Protein AF-A0A935FP19-F1 (afdb_monomer_lite)

Secondary structure (DSSP, 8-state):
-EE-TTHHHHTBEEEEEEE-TTS-EEEEEEEE-SSTT--BTSSEEEEESSSSSSS-EEEEEETTHHHHT-EEEEE----

Foldseek 3Di:
DAWDQPPPQRQIKDFDWDQDPVRDTDGPDIDTHDDHNQSKQVDKDWPQQPVPPPDIKIKIWRQPPPNRPIDIDIGHDDD

Radi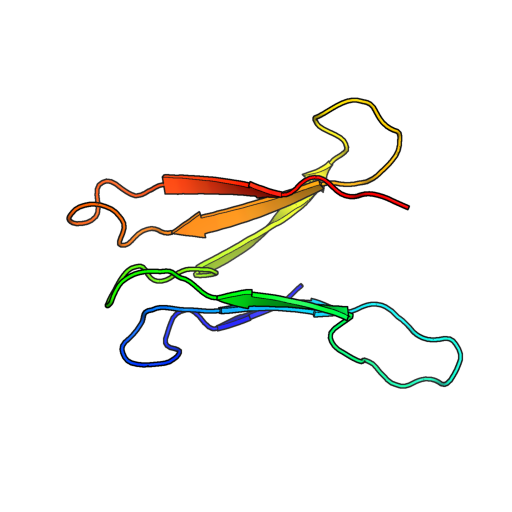us of gyration: 13.33 Å; chains: 1; bounding box: 40×24×30 Å

Structure (mmCIF, N/CA/C/O backbone):
data_AF-A0A935FP19-F1
#
_entry.id   AF-A0A935FP19-F1
#
loop_
_atom_site.group_PDB
_atom_site.id
_atom_site.type_symbol
_atom_site.label_atom_id
_atom_site.label_alt_id
_atom_site.label_comp_id
_atom_site.label_asym_id
_atom_site.label_entity_id
_atom_site.label_seq_id
_atom_site.pdbx_PDB_ins_code
_atom_site.Cartn_x
_atom_site.Cartn_y
_atom_site.Cartn_z
_atom_site.occupancy
_atom_site.B_iso_or_equiv
_atom_site.auth_seq_id
_atom_site.auth_comp_id
_atom_site.auth_asym_id
_atom_site.auth_atom_id
_atom_site.pdbx_PDB_model_num
ATOM 1 N N . MET A 1 1 ? -8.006 -5.334 4.780 1.00 91.56 1 MET A N 1
ATOM 2 C CA . MET A 1 1 ? -7.104 -4.714 3.782 1.00 91.56 1 MET A CA 1
ATOM 3 C C . MET A 1 1 ? -6.316 -5.800 3.068 1.00 91.56 1 MET A C 1
ATOM 5 O O . MET A 1 1 ? -5.800 -6.686 3.739 1.00 91.56 1 MET A O 1
ATOM 9 N N . VAL A 1 2 ? -6.241 -5.762 1.738 1.00 95.38 2 VAL A N 1
ATOM 10 C CA . VAL A 1 2 ? -5.543 -6.768 0.920 1.00 95.38 2 VAL A CA 1
ATOM 11 C C . VAL A 1 2 ? -4.760 -6.078 -0.194 1.00 95.38 2 VAL A C 1
ATOM 13 O O . VAL A 1 2 ? -5.276 -5.177 -0.849 1.00 95.38 2 VAL A O 1
ATOM 16 N N . GLY A 1 3 ? -3.524 -6.516 -0.426 1.00 96.94 3 GLY A N 1
ATOM 17 C CA . GLY A 1 3 ? -2.678 -6.057 -1.525 1.00 96.94 3 GLY A CA 1
ATOM 18 C C . GLY A 1 3 ? -2.646 -7.034 -2.702 1.00 96.94 3 GLY A C 1
ATOM 19 O O . GLY A 1 3 ? -2.665 -8.248 -2.512 1.00 96.94 3 GLY A O 1
ATOM 20 N N . ALA A 1 4 ? -2.545 -6.511 -3.920 1.00 98.19 4 ALA A N 1
ATOM 21 C CA . ALA A 1 4 ? -2.333 -7.264 -5.155 1.00 98.19 4 ALA A CA 1
ATOM 22 C C . ALA A 1 4 ? -1.190 -6.628 -5.977 1.00 98.19 4 ALA A C 1
ATOM 24 O O . ALA A 1 4 ? -1.424 -6.096 -7.065 1.00 98.19 4 ALA A O 1
ATOM 25 N N . PRO A 1 5 ? 0.062 -6.670 -5.478 1.00 98.00 5 PRO A N 1
ATOM 26 C CA . PRO A 1 5 ? 1.188 -5.919 -6.048 1.00 98.00 5 PRO A CA 1
ATOM 27 C C . PRO A 1 5 ? 1.589 -6.355 -7.462 1.00 98.00 5 PRO A C 1
ATOM 29 O O . PRO A 1 5 ? 2.214 -5.588 -8.182 1.00 98.00 5 PRO A O 1
ATOM 32 N N . SER A 1 6 ? 1.227 -7.567 -7.888 1.00 98.19 6 SER A N 1
ATOM 33 C CA . SER A 1 6 ? 1.535 -8.083 -9.230 1.00 98.19 6 SER A CA 1
ATOM 34 C C . SER A 1 6 ? 0.470 -7.749 -10.284 1.00 98.19 6 SER A C 1
ATOM 36 O O . SER A 1 6 ? 0.615 -8.152 -11.437 1.00 98.19 6 SER A O 1
AT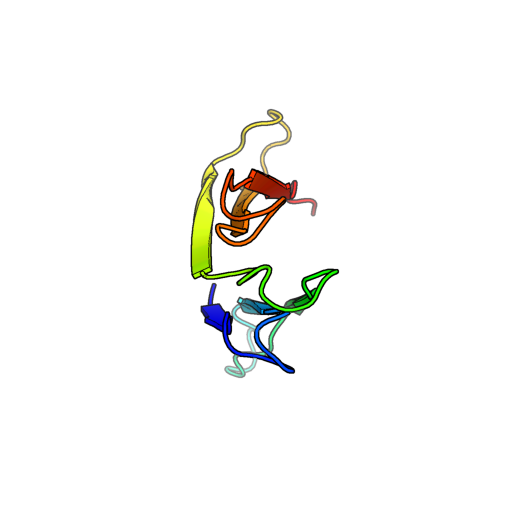OM 38 N N . PHE A 1 7 ? -0.601 -7.031 -9.920 1.00 98.19 7 PHE A N 1
ATOM 39 C CA . PHE A 1 7 ? -1.673 -6.661 -10.847 1.00 98.19 7 PHE A CA 1
ATOM 40 C C . PHE A 1 7 ? -1.141 -5.852 -12.039 1.00 98.19 7 PHE A C 1
ATOM 42 O O . PHE A 1 7 ? -0.382 -4.907 -11.838 1.00 98.19 7 PHE A O 1
ATOM 49 N N . ASN A 1 8 ? -1.585 -6.221 -13.250 1.00 97.62 8 ASN A N 1
ATOM 50 C CA . ASN A 1 8 ? -1.302 -5.551 -14.524 1.00 97.62 8 ASN A CA 1
ATOM 51 C C . ASN A 1 8 ? 0.170 -5.134 -14.676 1.00 97.62 8 ASN A C 1
ATOM 53 O O . ASN A 1 8 ? 0.510 -3.971 -14.495 1.00 97.62 8 ASN A O 1
ATOM 57 N N . SER A 1 9 ? 1.055 -6.094 -14.966 1.00 97.62 9 SER A N 1
ATOM 58 C CA . SER A 1 9 ? 2.497 -5.829 -15.111 1.00 97.62 9 SER A CA 1
ATOM 59 C C . SER A 1 9 ? 3.112 -5.142 -13.881 1.00 97.62 9 SER A C 1
ATOM 61 O O . SER A 1 9 ? 3.918 -4.217 -13.988 1.00 97.62 9 SER A O 1
ATOM 63 N N . ALA A 1 10 ? 2.701 -5.608 -12.696 1.00 97.94 10 ALA A N 1
ATOM 64 C CA . ALA A 1 10 ? 3.156 -5.112 -11.401 1.00 97.94 10 ALA A CA 1
ATOM 65 C C . ALA A 1 10 ? 2.926 -3.608 -11.163 1.00 97.94 10 ALA A C 1
ATOM 67 O O . ALA A 1 10 ? 3.604 -3.008 -10.330 1.00 97.94 10 ALA A O 1
ATOM 68 N N . THR A 1 11 ? 1.943 -3.005 -11.839 1.00 98.06 11 THR A N 1
ATOM 69 C CA . THR A 1 11 ? 1.417 -1.697 -11.436 1.00 98.06 11 THR A CA 1
ATOM 70 C C . THR A 1 11 ? 0.845 -1.751 -10.021 1.00 98.06 11 THR A C 1
ATOM 72 O O . THR A 1 11 ? 1.103 -0.865 -9.212 1.00 98.06 11 THR A O 1
ATOM 75 N N . GLY A 1 12 ? 0.168 -2.850 -9.679 1.00 98.38 12 GLY A N 1
ATOM 76 C CA . GLY A 1 12 ? -0.274 -3.137 -8.317 1.00 98.38 12 GLY A CA 1
ATOM 77 C C . GLY A 1 12 ? -1.638 -2.544 -7.954 1.00 98.38 12 GLY A C 1
ATOM 78 O O . GLY A 1 12 ? -2.133 -1.608 -8.584 1.00 98.38 12 GLY A O 1
ATOM 79 N N . LYS A 1 13 ? -2.273 -3.136 -6.939 1.00 98.00 13 LYS A N 1
ATOM 80 C CA . LYS A 1 13 ? -3.576 -2.732 -6.388 1.00 98.00 13 LYS A CA 1
ATOM 81 C C . LYS A 1 13 ? -3.634 -2.938 -4.877 1.00 98.00 13 LYS A C 1
ATOM 83 O O . LYS A 1 13 ? -2.940 -3.801 -4.343 1.00 98.00 13 LYS A O 1
ATOM 88 N N . ALA A 1 14 ? -4.518 -2.203 -4.213 1.00 97.56 14 ALA A N 1
ATOM 89 C CA . ALA A 1 14 ? -4.911 -2.420 -2.827 1.00 97.56 14 ALA A CA 1
ATOM 90 C C . ALA A 1 14 ? -6.437 -2.342 -2.687 1.00 97.56 14 ALA A C 1
ATOM 92 O O . ALA A 1 14 ? -7.090 -1.555 -3.370 1.00 97.56 14 ALA A O 1
ATOM 93 N N . TYR A 1 15 ? -6.981 -3.158 -1.791 1.00 95.25 15 TYR A N 1
ATOM 94 C CA . TYR A 1 15 ? -8.406 -3.261 -1.503 1.00 95.25 15 TYR A CA 1
ATOM 95 C C . TYR A 1 15 ? -8.644 -3.086 -0.003 1.00 95.25 15 TYR A C 1
ATOM 97 O O . TYR A 1 15 ? -8.009 -3.761 0.822 1.00 95.25 15 TYR A O 1
ATOM 105 N N . ILE A 1 16 ? -9.580 -2.217 0.354 1.00 91.25 16 ILE A N 1
ATOM 106 C CA . ILE A 1 16 ? -10.120 -2.095 1.709 1.00 91.25 16 ILE A CA 1
ATOM 107 C C . ILE A 1 16 ? -11.514 -2.709 1.678 1.00 91.25 16 ILE A C 1
ATOM 109 O O . ILE A 1 16 ? -12.311 -2.396 0.801 1.00 91.25 16 ILE A O 1
ATOM 113 N N . TYR A 1 17 ? -11.753 -3.649 2.586 1.00 88.19 17 TYR A N 1
ATOM 114 C CA . TYR A 1 17 ? -13.022 -4.354 2.704 1.00 88.19 17 TYR A CA 1
ATOM 115 C C . TYR A 1 17 ? -13.660 -3.919 4.004 1.00 88.19 17 TYR A C 1
ATOM 117 O O . TYR A 1 17 ? -13.005 -4.034 5.044 1.00 88.19 17 TYR A O 1
ATOM 125 N N . ASP A 1 18 ? -14.919 -3.520 3.915 1.00 78.50 18 ASP A N 1
ATOM 126 C CA . ASP A 1 18 ? -15.759 -3.282 5.074 1.00 78.50 18 ASP A CA 1
ATOM 1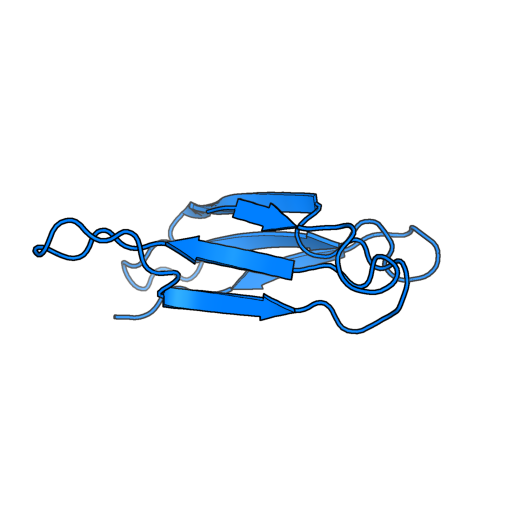27 C C . ASP A 1 18 ? -16.726 -4.436 5.269 1.00 78.50 18 ASP A C 1
ATOM 129 O O . ASP A 1 18 ? -17.146 -5.119 4.327 1.00 78.50 18 ASP A O 1
ATOM 133 N N . TYR A 1 19 ? -17.059 -4.671 6.533 1.00 71.19 19 TYR A N 1
ATOM 134 C CA . TYR A 1 19 ? -18.080 -5.637 6.880 1.00 71.19 19 TYR A CA 1
ATOM 135 C C . TYR A 1 19 ? -19.449 -4.993 6.688 1.00 71.19 19 TYR A C 1
ATOM 137 O O . TYR A 1 19 ? -19.882 -4.172 7.499 1.00 71.19 19 TYR A O 1
ATOM 145 N N . LYS A 1 20 ? -20.141 -5.378 5.615 1.00 69.38 20 LYS A N 1
ATOM 146 C CA . LYS A 1 20 ? -21.546 -5.024 5.436 1.00 69.38 20 LYS A CA 1
ATOM 147 C C . LYS A 1 20 ? -22.410 -5.956 6.284 1.00 69.38 20 LYS A C 1
ATOM 149 O O . LYS A 1 20 ? -22.109 -7.134 6.476 1.00 69.38 20 LYS A O 1
ATOM 154 N N . THR A 1 21 ? -23.481 -5.407 6.849 1.00 71.38 21 THR A N 1
ATOM 155 C CA . THR A 1 21 ? -24.384 -6.106 7.781 1.00 71.38 21 THR A CA 1
ATOM 156 C C . THR A 1 21 ? -25.141 -7.278 7.149 1.00 71.38 21 THR A C 1
ATOM 158 O O . THR A 1 21 ? -25.714 -8.087 7.876 1.00 71.38 21 THR A O 1
ATOM 161 N N . ASP A 1 22 ? -25.118 -7.396 5.822 1.00 78.25 22 ASP A N 1
ATOM 162 C CA . ASP A 1 22 ? -25.700 -8.486 5.033 1.00 78.25 22 ASP A CA 1
ATOM 163 C C . ASP A 1 22 ? -24.785 -9.720 4.900 1.00 78.25 22 ASP A C 1
ATOM 165 O O . ASP A 1 22 ? -25.211 -10.742 4.362 1.00 78.25 22 ASP A O 1
ATOM 169 N N . GLY A 1 23 ? -23.565 -9.671 5.445 1.00 73.06 23 GLY A N 1
ATOM 170 C CA . GLY A 1 23 ? -22.631 -10.797 5.456 1.00 73.06 23 GLY A CA 1
ATOM 171 C C . GLY A 1 23 ? -21.779 -10.924 4.191 1.00 73.06 23 GLY A C 1
ATOM 172 O O . GLY A 1 23 ? -20.986 -11.864 4.098 1.00 73.06 23 GLY A O 1
ATOM 173 N N . GLU A 1 24 ? -21.884 -9.988 3.243 1.00 81.19 24 GLU A N 1
ATOM 174 C CA . GLU A 1 24 ? -20.974 -9.923 2.102 1.00 81.19 24 GLU A CA 1
ATOM 175 C C . GLU A 1 24 ? -19.748 -9.053 2.416 1.00 81.19 24 GLU A C 1
ATOM 177 O O . GLU A 1 24 ? -19.850 -7.900 2.839 1.00 81.19 24 GLU A O 1
ATOM 182 N N . MET A 1 25 ? -18.550 -9.593 2.167 1.00 77.31 25 MET A N 1
ATOM 183 C CA . MET A 1 25 ? -17.327 -8.789 2.161 1.00 77.31 25 MET A CA 1
ATOM 184 C C . MET A 1 25 ? -17.147 -8.175 0.775 1.00 77.31 25 MET A C 1
ATOM 186 O O . MET A 1 25 ? -16.624 -8.815 -0.138 1.00 77.31 25 MET A O 1
ATOM 190 N N . VAL A 1 26 ? -17.562 -6.922 0.622 1.00 80.44 26 VAL A N 1
ATOM 191 C CA . VAL A 1 26 ? -17.349 -6.153 -0.609 1.00 80.44 26 VAL A CA 1
ATOM 192 C C . VAL A 1 26 ? -16.169 -5.210 -0.401 1.00 80.44 26 VAL A C 1
ATOM 194 O O . VAL A 1 26 ? -16.025 -4.613 0.665 1.00 80.44 26 VAL A O 1
ATOM 197 N N . ALA A 1 27 ? -15.301 -5.095 -1.407 1.00 80.25 27 ALA A N 1
ATOM 198 C CA . ALA A 1 27 ? -14.266 -4.070 -1.388 1.00 80.25 27 ALA A CA 1
ATOM 199 C C . ALA A 1 27 ? -14.953 -2.704 -1.466 1.00 80.25 27 ALA A C 1
ATOM 201 O O . ALA A 1 27 ? -15.611 -2.407 -2.462 1.00 80.25 27 ALA A O 1
ATOM 202 N N . ASP A 1 28 ? -14.812 -1.906 -0.416 1.00 85.06 28 ASP A N 1
ATOM 203 C CA . ASP A 1 28 ? -15.378 -0.564 -0.350 1.00 85.06 28 ASP A CA 1
ATOM 204 C C . ASP A 1 28 ? -14.489 0.424 -1.112 1.00 85.06 28 ASP A C 1
ATOM 206 O O . ASP A 1 28 ? -14.941 1.162 -1.985 1.00 85.06 28 ASP A O 1
ATOM 210 N N . ILE A 1 29 ? -13.174 0.318 -0.900 1.00 89.75 29 ILE A N 1
ATOM 211 C CA . ILE A 1 29 ? -12.181 1.153 -1.574 1.00 89.75 2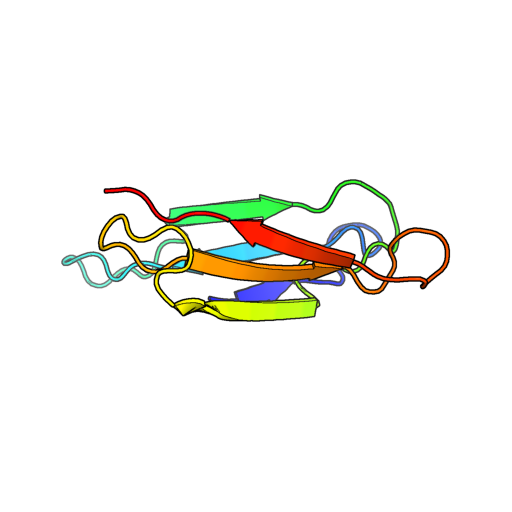9 ILE A CA 1
ATOM 212 C C . ILE A 1 29 ? -11.224 0.273 -2.372 1.00 89.75 29 ILE A C 1
ATOM 214 O O . ILE A 1 29 ? -10.625 -0.676 -1.857 1.00 89.75 29 ILE A O 1
ATOM 218 N N . THR A 1 30 ? -11.038 0.623 -3.647 1.00 94.69 30 THR A N 1
ATOM 219 C CA . THR A 1 30 ? -10.015 0.038 -4.520 1.00 94.69 30 THR A CA 1
ATOM 220 C C . THR A 1 30 ? -9.041 1.116 -4.969 1.00 94.69 30 THR A C 1
ATOM 222 O O . THR A 1 30 ? -9.426 2.080 -5.623 1.00 94.69 30 THR A O 1
ATOM 225 N N . MET A 1 31 ? -7.759 0.911 -4.683 1.00 96.12 31 MET A N 1
ATOM 226 C CA . MET A 1 31 ? -6.668 1.789 -5.102 1.00 96.12 31 MET A CA 1
ATOM 227 C C . MET A 1 31 ? -5.771 1.056 -6.101 1.00 96.12 31 MET A C 1
ATOM 229 O O . MET A 1 31 ? -5.471 -0.126 -5.921 1.00 96.12 31 MET A O 1
ATOM 233 N N . THR A 1 32 ? -5.344 1.744 -7.159 1.00 97.00 32 THR A N 1
ATOM 234 C CA . THR A 1 32 ? -4.487 1.183 -8.218 1.00 97.00 32 THR A CA 1
ATOM 235 C C . THR A 1 32 ? -3.204 1.996 -8.312 1.00 97.00 32 THR A C 1
ATOM 237 O O . THR A 1 32 ? -3.260 3.221 -8.234 1.00 97.00 32 THR A O 1
ATOM 240 N N . GLY A 1 33 ? -2.065 1.318 -8.465 1.00 95.94 33 GLY A N 1
ATOM 241 C CA . GLY A 1 33 ? -0.789 1.984 -8.713 1.00 95.94 33 GLY A CA 1
ATOM 242 C C . GLY A 1 33 ? -0.761 2.709 -10.058 1.00 95.94 33 GLY A C 1
ATOM 243 O O . GLY A 1 33 ? -1.626 2.511 -10.910 1.00 95.94 33 GLY A O 1
ATOM 244 N N . GLU A 1 34 ? 0.249 3.551 -10.249 1.00 95.50 34 GLU A N 1
ATOM 245 C CA . GLU A 1 34 ? 0.315 4.464 -11.395 1.00 95.50 34 GLU A CA 1
ATOM 246 C C . GLU A 1 34 ? 1.188 3.902 -12.522 1.00 95.50 34 GLU A C 1
ATOM 248 O O . GLU A 1 34 ? 0.785 3.925 -13.685 1.00 95.50 34 GLU A O 1
ATOM 253 N N . ASN A 1 35 ? 2.370 3.365 -12.192 1.00 97.06 35 ASN A N 1
ATOM 254 C CA . ASN A 1 35 ? 3.373 2.968 -13.181 1.00 97.06 35 ASN A CA 1
ATOM 255 C C . ASN A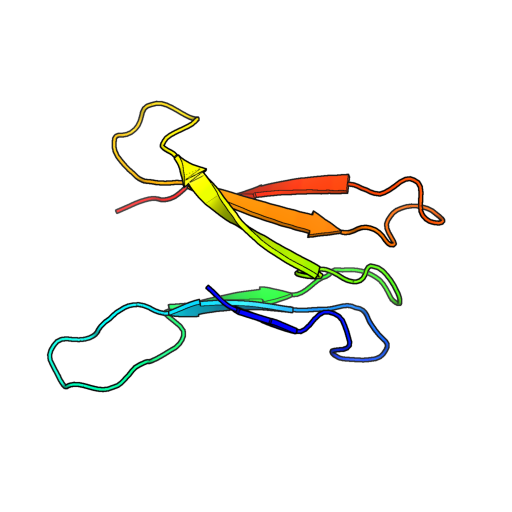 1 35 ? 3.621 1.462 -13.180 1.00 97.06 35 ASN A C 1
ATOM 257 O O . ASN A 1 35 ? 3.368 0.760 -12.207 1.00 97.06 35 ASN A O 1
ATOM 261 N N . LEU A 1 36 ? 4.151 0.947 -14.286 1.00 97.19 36 LEU A N 1
ATOM 262 C CA . LEU A 1 36 ? 4.599 -0.443 -14.378 1.00 97.19 36 LEU A CA 1
ATOM 263 C C . LEU A 1 36 ? 5.695 -0.725 -13.343 1.00 97.19 36 LEU A C 1
ATOM 265 O O . LEU A 1 36 ? 6.585 0.098 -13.141 1.00 97.19 36 LEU A O 1
ATOM 269 N N . ASN A 1 37 ? 5.664 -1.918 -12.747 1.00 97.62 37 ASN A N 1
ATOM 270 C CA . ASN A 1 37 ? 6.604 -2.369 -11.712 1.00 97.62 37 ASN A CA 1
ATOM 271 C C . ASN A 1 37 ? 6.631 -1.557 -10.405 1.00 97.62 37 ASN A C 1
ATOM 273 O O . ASN A 1 37 ? 7.498 -1.819 -9.575 1.00 97.62 37 ASN A O 1
ATOM 277 N N . ASP A 1 38 ? 5.686 -0.643 -10.166 1.00 97.44 38 ASP A N 1
ATOM 278 C CA . ASP A 1 38 ? 5.593 0.112 -8.907 1.00 97.44 38 ASP A CA 1
ATOM 279 C C . ASP A 1 38 ? 5.368 -0.794 -7.684 1.00 97.44 38 ASP A C 1
ATOM 281 O O . ASP A 1 38 ? 5.749 -0.446 -6.560 1.00 97.44 38 ASP A O 1
ATOM 285 N N . LEU A 1 39 ? 4.775 -1.975 -7.898 1.00 98.25 39 LEU A N 1
ATOM 286 C CA . LEU A 1 39 ? 4.409 -2.927 -6.850 1.00 98.25 39 LEU A CA 1
ATOM 287 C C . LEU A 1 39 ? 3.505 -2.275 -5.790 1.00 98.25 39 LEU A C 1
ATOM 289 O O . LEU A 1 39 ? 3.607 -2.591 -4.602 1.00 98.25 39 LEU A O 1
ATOM 293 N N . PHE A 1 40 ? 2.628 -1.357 -6.213 1.00 98.56 40 PHE A N 1
ATOM 294 C CA . PHE A 1 40 ? 1.684 -0.681 -5.326 1.00 98.56 40 PHE A CA 1
ATOM 295 C C . PHE A 1 40 ? 0.852 -1.703 -4.546 1.00 98.56 40 PHE A C 1
ATOM 297 O O . PHE A 1 40 ? 0.347 -2.680 -5.108 1.00 98.56 40 PHE A O 1
ATOM 304 N N . GLY A 1 41 ? 0.701 -1.482 -3.240 1.00 98.00 41 GLY A N 1
ATOM 305 C CA . GLY A 1 41 ? -0.024 -2.416 -2.384 1.00 98.00 41 GLY A CA 1
ATOM 306 C C . GLY A 1 41 ? 0.798 -3.642 -1.998 1.00 98.00 41 GLY A C 1
ATOM 307 O O . GLY A 1 41 ? 0.219 -4.671 -1.658 1.00 98.00 41 GLY A O 1
ATOM 308 N N . LYS A 1 42 ? 2.138 -3.578 -2.042 1.00 98.06 42 LYS A N 1
ATOM 309 C CA . LYS A 1 42 ? 2.989 -4.679 -1.553 1.00 98.06 42 LYS A CA 1
ATOM 310 C C . LYS A 1 42 ? 2.799 -4.921 -0.056 1.00 98.06 42 LYS A C 1
ATOM 312 O O . LYS A 1 42 ? 2.793 -6.072 0.374 1.00 98.06 42 LYS A O 1
ATOM 317 N N . ILE A 1 43 ? 2.643 -3.845 0.710 1.00 97.81 43 ILE A N 1
ATOM 318 C CA . ILE A 1 43 ? 2.216 -3.844 2.109 1.00 97.81 43 ILE A CA 1
ATOM 319 C C . ILE A 1 43 ? 1.062 -2.848 2.215 1.00 97.81 43 ILE A C 1
ATOM 321 O O . ILE A 1 43 ? 1.155 -1.742 1.682 1.00 97.81 43 ILE A O 1
ATOM 325 N N . VAL A 1 44 ? -0.010 -3.260 2.890 1.00 97.38 44 VAL A N 1
ATOM 326 C CA . VAL A 1 44 ? -1.181 -2.434 3.202 1.00 97.38 44 VAL A CA 1
ATOM 327 C C . VAL A 1 44 ? -1.477 -2.629 4.685 1.00 97.38 44 VAL A C 1
ATOM 329 O O . VAL A 1 44 ? -1.699 -3.763 5.113 1.00 97.38 44 VAL A O 1
ATOM 332 N N . THR A 1 45 ? -1.438 -1.557 5.472 1.00 96.12 45 THR A N 1
ATOM 333 C CA . THR A 1 45 ? -1.649 -1.607 6.927 1.00 96.12 45 THR A CA 1
ATOM 334 C C . THR A 1 45 ? -2.362 -0.355 7.425 1.00 96.12 45 THR A C 1
ATOM 336 O O . THR A 1 45 ? -2.305 0.685 6.776 1.00 96.12 45 THR A O 1
ATOM 339 N N . SER A 1 46 ? -3.007 -0.445 8.590 1.00 94.38 46 SER A N 1
ATOM 340 C CA . SER A 1 46 ? -3.517 0.735 9.294 1.00 94.38 46 SER A CA 1
ATOM 341 C C . SER A 1 46 ? -2.334 1.604 9.723 1.00 94.38 46 SER A C 1
ATOM 343 O O . SER A 1 46 ? -1.289 1.075 10.124 1.00 94.38 46 SER A O 1
ATOM 345 N N . ALA A 1 47 ? -2.501 2.918 9.606 1.00 95.50 47 ALA A N 1
ATOM 346 C CA . ALA A 1 47 ? -1.558 3.919 10.090 1.00 95.50 47 ALA A CA 1
ATOM 347 C C . ALA A 1 47 ? -1.967 4.499 11.460 1.00 95.50 47 ALA A C 1
ATOM 349 O O . ALA A 1 47 ? -1.212 5.283 12.030 1.00 95.50 47 ALA A O 1
ATOM 350 N N . GLY A 1 48 ? -3.122 4.089 12.004 1.00 95.38 48 GLY A N 1
ATOM 351 C CA . GLY A 1 48 ? -3.814 4.833 13.059 1.00 95.38 48 GLY A CA 1
ATOM 352 C C . GLY A 1 48 ? -4.454 6.111 12.514 1.00 95.38 48 GLY A C 1
ATOM 353 O O . GLY A 1 48 ? -4.491 6.303 11.308 1.00 95.38 48 GLY A O 1
ATOM 354 N N . ASP A 1 49 ? -4.958 6.963 13.398 1.00 96.75 49 ASP A N 1
ATOM 355 C CA . ASP A 1 49 ? -5.423 8.315 13.064 1.00 96.75 49 ASP A CA 1
ATOM 356 C C . ASP A 1 49 ? -4.213 9.264 13.089 1.00 96.75 49 ASP A C 1
ATOM 358 O O . ASP A 1 49 ? -3.731 9.648 14.162 1.00 96.75 49 ASP A O 1
ATOM 362 N N . VAL A 1 50 ? -3.630 9.546 11.923 1.00 97.44 50 VAL A N 1
ATOM 363 C CA . VAL A 1 50 ? -2.403 10.345 11.804 1.00 97.44 50 VAL A CA 1
ATOM 364 C C . VAL A 1 50 ? -2.681 11.830 11.604 1.00 97.44 50 VAL A C 1
ATOM 366 O O . VAL A 1 50 ? -1.793 12.646 11.868 1.00 97.44 50 VAL A O 1
ATOM 369 N N . ASN A 1 51 ? -3.875 12.190 11.128 1.00 95.81 51 ASN A N 1
ATOM 370 C CA . ASN A 1 51 ? -4.275 13.578 10.896 1.00 95.81 51 ASN A CA 1
ATOM 371 C C . ASN A 1 51 ? -5.115 14.164 12.055 1.00 95.81 51 ASN A C 1
ATOM 373 O O . ASN A 1 51 ? -5.267 15.386 12.126 1.00 95.81 51 ASN A O 1
ATOM 377 N N . GLY A 1 52 ? -5.559 13.333 13.001 1.00 96.50 52 GLY A N 1
ATOM 378 C CA . GLY A 1 52 ? -6.270 13.711 14.219 1.00 96.50 52 GLY A CA 1
ATOM 379 C C . GLY A 1 52 ? -7.764 13.963 14.024 1.00 96.50 52 GLY A C 1
ATOM 380 O O . GLY A 1 52 ? -8.332 14.751 14.788 1.00 96.50 52 GLY A O 1
ATOM 381 N N . ASP A 1 53 ? -8.389 13.374 13.004 1.00 96.31 53 ASP A N 1
ATOM 382 C CA . ASP A 1 53 ? -9.807 13.589 12.688 1.00 96.31 53 ASP A CA 1
ATOM 383 C C . ASP A 1 53 ? -10.762 12.568 13.330 1.00 96.31 53 ASP A C 1
ATOM 385 O O . ASP A 1 53 ? -11.983 12.741 13.279 1.00 96.31 53 ASP A O 1
ATOM 389 N N . GLY A 1 54 ? -10.221 11.567 14.025 1.00 95.44 54 GLY A N 1
ATOM 390 C CA . GLY A 1 54 ? -10.977 10.508 14.681 1.00 95.44 54 GLY A CA 1
ATOM 391 C C . GLY A 1 54 ? -11.198 9.263 13.821 1.00 95.44 54 GLY A C 1
ATOM 392 O O . GLY A 1 54 ? -11.799 8.305 14.323 1.00 95.44 54 GLY A O 1
ATOM 393 N N . PHE A 1 55 ? -10.700 9.227 12.582 1.00 93.19 55 PHE A N 1
ATOM 394 C CA . PHE A 1 55 ? -10.772 8.071 11.689 1.00 93.19 55 PHE A CA 1
ATOM 395 C C . PHE A 1 55 ? -9.402 7.413 11.512 1.00 93.19 55 PHE A C 1
ATOM 397 O O . PHE A 1 55 ? -8.357 8.050 11.553 1.00 93.19 55 PHE A O 1
ATOM 404 N N . SER A 1 56 ? -9.377 6.083 11.357 1.00 92.94 56 SER A N 1
ATOM 405 C CA . SER A 1 56 ? -8.108 5.397 11.094 1.00 92.94 56 SER A CA 1
ATOM 406 C C . SER A 1 56 ? -7.709 5.556 9.632 1.00 92.94 56 SER A C 1
ATOM 408 O O . SER A 1 56 ? -8.435 5.144 8.731 1.00 92.94 56 SER A O 1
ATOM 410 N N . ASP A 1 57 ? -6.469 5.970 9.428 1.00 94.88 57 ASP A N 1
ATOM 411 C CA . ASP A 1 57 ? -5.824 6.102 8.132 1.00 94.88 57 ASP A CA 1
ATOM 412 C C . ASP A 1 57 ? -5.160 4.797 7.684 1.00 94.88 57 ASP A C 1
ATOM 414 O O . ASP A 1 57 ? -4.971 3.841 8.456 1.00 94.88 57 ASP A O 1
ATOM 418 N N . VAL A 1 58 ? -4.759 4.765 6.412 1.00 95.75 58 VAL A N 1
ATOM 419 C CA . VAL A 1 58 ? -4.135 3.602 5.776 1.00 95.75 58 VAL A CA 1
ATOM 420 C C . VAL A 1 58 ? -2.790 3.961 5.164 1.00 95.75 58 VAL A C 1
ATOM 422 O O . VAL A 1 58 ? -2.644 4.934 4.432 1.00 95.75 58 VAL A O 1
ATOM 425 N N . MET A 1 59 ? -1.802 3.106 5.413 1.00 97.56 59 MET A N 1
ATOM 426 C CA . MET A 1 59 ? -0.473 3.174 4.826 1.00 97.56 59 MET A CA 1
ATOM 427 C C . MET A 1 59 ? -0.304 2.109 3.738 1.00 97.56 59 MET A C 1
ATOM 429 O O . MET A 1 59 ? -0.582 0.924 3.956 1.00 97.56 59 MET A O 1
ATOM 433 N N . ILE A 1 60 ? 0.207 2.522 2.576 1.00 98.31 60 ILE A N 1
ATOM 434 C CA . ILE A 1 60 ? 0.452 1.647 1.424 1.00 98.31 60 ILE A CA 1
ATOM 435 C C . ILE A 1 60 ? 1.873 1.831 0.904 1.00 98.31 60 ILE A C 1
ATOM 437 O O . ILE A 1 60 ? 2.306 2.948 0.620 1.00 98.31 60 ILE A O 1
ATOM 441 N N . SER A 1 61 ? 2.602 0.728 0.733 1.00 98.44 61 SER A N 1
ATOM 442 C CA . SER A 1 61 ? 3.945 0.761 0.150 1.00 98.44 61 SER A CA 1
ATOM 443 C C . SER A 1 61 ? 3.939 0.629 -1.375 1.00 98.44 61 SER A C 1
ATOM 445 O O . SER A 1 61 ? 3.114 -0.074 -1.969 1.00 98.44 61 SER A O 1
ATOM 447 N N . VAL A 1 62 ? 4.913 1.294 -2.000 1.00 98.44 62 VAL A N 1
ATOM 448 C CA . VAL A 1 62 ? 5.183 1.282 -3.444 1.00 98.44 62 VAL A CA 1
ATOM 449 C C . VAL A 1 62 ? 6.694 1.098 -3.645 1.00 98.44 62 VAL A C 1
ATOM 451 O O . VAL A 1 62 ? 7.418 2.053 -3.941 1.00 98.44 62 VAL A O 1
ATOM 454 N N . PRO A 1 63 ? 7.228 -0.108 -3.380 1.00 98.50 63 PRO A N 1
ATOM 455 C CA . PRO A 1 63 ? 8.671 -0.331 -3.335 1.00 98.50 63 PRO A CA 1
ATOM 456 C C . PRO A 1 63 ? 9.348 -0.218 -4.705 1.00 98.50 63 PRO A C 1
ATOM 458 O O . PRO A 1 63 ? 10.555 -0.023 -4.749 1.00 98.50 63 PRO A O 1
ATOM 461 N N . GLY A 1 64 ? 8.607 -0.321 -5.812 1.00 98.06 64 GLY A N 1
ATOM 462 C CA . GLY A 1 64 ? 9.150 -0.155 -7.162 1.00 98.06 64 GLY A CA 1
ATOM 463 C C . GLY A 1 64 ? 9.370 1.296 -7.590 1.00 98.06 64 GLY A C 1
ATOM 464 O O . GLY A 1 64 ? 10.040 1.542 -8.593 1.00 98.06 64 GLY A O 1
ATOM 465 N N . TYR A 1 65 ? 8.855 2.260 -6.821 1.00 98.12 65 TYR A N 1
ATOM 466 C CA . TYR A 1 65 ? 8.896 3.674 -7.178 1.00 98.12 65 TYR A CA 1
ATOM 467 C C . TYR A 1 65 ? 10.318 4.172 -7.473 1.00 98.12 65 TYR A C 1
ATOM 469 O O . TYR A 1 65 ? 11.247 3.940 -6.694 1.00 98.12 65 TYR A O 1
ATOM 477 N N . SER A 1 66 ? 10.457 4.901 -8.586 1.00 96.31 66 SER A N 1
ATOM 478 C CA . SER A 1 66 ? 11.688 5.568 -9.027 1.00 96.31 66 SER A CA 1
ATOM 479 C C . SER A 1 66 ? 12.924 4.660 -8.976 1.00 96.31 66 SER A C 1
ATOM 481 O O . SER A 1 66 ? 13.888 4.953 -8.271 1.00 96.31 66 SER A O 1
ATOM 483 N N . SER A 1 67 ? 12.899 3.552 -9.722 1.00 95.50 67 SER A N 1
ATOM 484 C CA . SER A 1 67 ? 13.996 2.570 -9.764 1.00 95.50 67 SER A CA 1
ATOM 485 C C . SER A 1 67 ? 14.324 1.978 -8.390 1.00 95.50 67 SER A C 1
ATOM 487 O O . SER A 1 67 ? 15.490 1.879 -8.011 1.00 95.50 67 SER A O 1
ATOM 489 N N . PHE A 1 68 ? 13.288 1.568 -7.653 1.00 96.38 68 PHE A N 1
ATOM 490 C CA . PHE A 1 68 ? 13.394 0.959 -6.322 1.00 96.38 68 PHE A CA 1
ATOM 491 C C . PHE A 1 68 ? 13.959 1.863 -5.216 1.00 96.38 68 PHE A C 1
ATOM 493 O O . PHE A 1 68 ? 14.395 1.364 -4.180 1.00 96.38 68 PHE A O 1
ATOM 500 N N . ILE A 1 69 ? 13.898 3.190 -5.382 1.00 97.94 69 ILE A N 1
ATOM 501 C CA . ILE A 1 69 ? 14.033 4.111 -4.239 1.00 97.94 69 ILE A CA 1
ATOM 502 C C . ILE A 1 69 ? 12.903 3.842 -3.233 1.00 97.94 69 ILE A C 1
ATOM 504 O O . ILE A 1 69 ? 13.118 3.888 -2.023 1.00 97.94 69 ILE A O 1
ATOM 508 N N . GLY A 1 70 ? 11.718 3.496 -3.745 1.00 97.38 70 GLY A N 1
ATOM 509 C CA . GLY A 1 70 ? 10.541 3.182 -2.951 1.00 97.38 70 GLY A CA 1
ATOM 510 C C . GLY A 1 70 ? 9.837 4.433 -2.425 1.00 97.38 70 GLY A C 1
ATOM 511 O O . GLY A 1 70 ? 10.434 5.489 -2.228 1.00 97.38 70 GLY A O 1
ATOM 512 N N . LYS A 1 71 ? 8.527 4.320 -2.207 1.00 97.50 71 LYS A N 1
ATOM 513 C CA . LYS A 1 71 ? 7.737 5.317 -1.474 1.00 97.50 71 LYS A CA 1
ATOM 514 C C . LYS A 1 71 ? 6.683 4.635 -0.611 1.00 97.50 71 LYS A C 1
ATOM 516 O O . LYS A 1 71 ? 6.322 3.477 -0.838 1.00 97.50 71 LYS A O 1
ATOM 521 N N . VAL A 1 72 ? 6.181 5.381 0.362 1.00 97.75 72 VAL A N 1
ATOM 522 C CA . VAL A 1 72 ? 5.020 5.021 1.173 1.00 97.75 72 VAL A CA 1
ATOM 523 C C . VAL A 1 72 ? 4.004 6.145 1.045 1.00 97.75 72 VAL A C 1
ATOM 525 O O . VAL A 1 72 ? 4.368 7.318 1.094 1.00 97.75 72 VAL A O 1
ATOM 528 N N . LEU A 1 73 ? 2.748 5.774 0.839 1.00 97.38 73 LEU A N 1
ATOM 529 C CA . LEU A 1 73 ? 1.616 6.684 0.737 1.00 97.38 73 LEU A CA 1
ATOM 530 C C . LEU A 1 73 ? 0.729 6.500 1.967 1.00 97.38 73 LEU A C 1
ATOM 532 O O . LEU A 1 73 ? 0.537 5.369 2.419 1.00 97.38 73 LEU A O 1
ATOM 536 N N . ILE A 1 74 ? 0.204 7.605 2.488 1.00 96.44 74 ILE A N 1
ATOM 537 C CA . ILE A 1 74 ? -0.825 7.615 3.529 1.00 96.44 74 ILE A CA 1
ATOM 538 C C . ILE A 1 74 ? -2.113 8.112 2.880 1.00 96.44 74 ILE A C 1
ATOM 540 O O . ILE A 1 74 ? -2.107 9.138 2.199 1.00 96.44 74 ILE A O 1
ATOM 544 N N . TYR A 1 75 ? -3.186 7.360 3.074 1.00 94.81 75 TYR A N 1
ATOM 545 C CA . TYR A 1 75 ? -4.538 7.705 2.663 1.00 94.81 75 TYR A CA 1
ATOM 546 C C . TYR A 1 75 ? -5.337 7.988 3.923 1.00 94.81 75 TYR A C 1
ATOM 548 O O . TYR A 1 75 ? -5.409 7.114 4.790 1.00 94.81 75 TYR A O 1
ATOM 556 N N . TYR A 1 76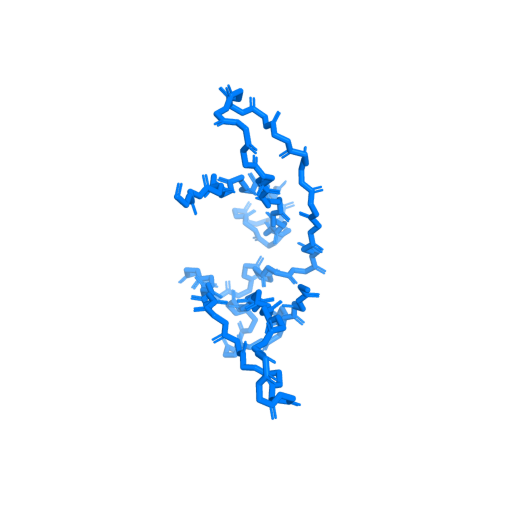 ? -5.887 9.197 4.020 1.00 94.56 76 TYR A N 1
ATOM 557 C CA . TYR A 1 76 ? -6.698 9.566 5.169 1.00 94.56 76 TYR A CA 1
ATOM 558 C C . TYR A 1 76 ? -8.052 8.867 5.117 1.00 94.56 76 TYR A C 1
ATOM 560 O O . TYR A 1 76 ? -8.651 8.770 4.040 1.00 94.56 76 TYR A O 1
ATOM 568 N N . GLY A 1 77 ? -8.486 8.345 6.258 1.00 91.44 77 GLY A N 1
ATOM 569 C CA . GLY A 1 77 ? -9.863 7.909 6.433 1.00 91.44 77 GLY A CA 1
ATOM 570 C C . GLY A 1 77 ? -10.780 9.126 6.515 1.00 91.44 77 GLY A C 1
ATOM 571 O O . GLY A 1 77 ? -10.382 10.166 7.022 1.00 91.44 77 GLY A O 1
ATOM 572 N N . ASP A 1 78 ? -12.004 9.005 6.015 1.00 83.94 78 ASP A N 1
ATOM 573 C CA . ASP A 1 78 ? -13.090 9.918 6.367 1.00 83.94 78 ASP A CA 1
ATOM 574 C C . ASP A 1 78 ? -14.372 9.109 6.616 1.00 83.94 78 ASP A C 1
ATOM 576 O O . ASP A 1 78 ? -14.526 8.001 6.084 1.00 83.94 78 ASP A O 1
ATOM 580 N N . HIS A 1 79 ? -15.251 9.613 7.488 1.00 68.75 79 HIS A N 1
ATOM 581 C CA . HIS A 1 79 ? -16.655 9.201 7.559 1.00 68.75 79 HIS A CA 1
ATOM 582 C C . HIS A 1 79 ? -17.556 10.307 8.122 1.00 68.75 79 HIS A C 1
ATOM 584 O O . HIS A 1 79 ? -17.151 10.991 9.089 1.00 68.75 79 HIS A O 1
#

pLDDT: mean 93.15, std 7.81, range [68.75, 98.56]

Sequence (79 aa):
MVGAPSFNSATGKAYIYDYKTDGEMVADITMTGENLNDLFGKIVTSAGDVNGDGFSDVMISVPGYSSFIGKVLIYYGDH